Protein AF-A0A5R8Q8Z0-F1 (afdb_monomer_lite)

pLDDT: mean 76.53, std 7.96, range [52.47, 88.69]

Organism: NCBI:txid2579976

Secondary structure (DSSP, 8-state):
--HHHHHHHHHHHHHHHHHHHHHHHHHHHHHHHH--HHHHHHHHHHHHHHHHHHHHHHHHHHHHHHHTT-TTHHHHHHHHHHHHHHHHH-SSHHHHHHHHHHHHHHHHHHHHHHHHHHHHHTT-

Foldseek 3Di:
DDLVVLLVLLLVLLVVLLVLLVVLVVVLVCCVVPNDPVVNVVSLVVQLVVLVVSLVVLVVSLVVCVVVVQPLSVLSNVLSVLSNVCSVPHDDSSVVSNVSSVVSVVSRVVSVVVVVVVVVVVVD

Structure (mmCIF, N/CA/C/O backbone):
data_AF-A0A5R8Q8Z0-F1
#
_entry.id   AF-A0A5R8Q8Z0-F1
#
loop_
_atom_site.group_PDB
_atom_site.id
_atom_site.type_symbol
_atom_site.label_atom_id
_atom_site.label_alt_id
_atom_site.label_comp_id
_atom_site.label_asym_id
_atom_site.label_entity_id
_atom_site.label_seq_id
_atom_site.pdbx_PDB_ins_code
_atom_site.Cartn_x
_atom_site.Cartn_y
_atom_site.Cartn_z
_atom_site.occupancy
_atom_site.B_iso_or_equiv
_atom_site.auth_seq_id
_atom_site.auth_comp_id
_atom_site.auth_asym_id
_atom_site.auth_atom_id
_atom_site.pdbx_PDB_model_num
ATOM 1 N N . MET A 1 1 ? -24.057 1.905 9.735 1.00 55.31 1 MET A N 1
ATOM 2 C CA . MET A 1 1 ? -23.059 1.229 8.877 1.00 55.31 1 MET A CA 1
ATOM 3 C C . MET A 1 1 ? -22.318 0.251 9.761 1.00 55.31 1 MET A C 1
ATOM 5 O O . MET A 1 1 ? -21.922 0.646 10.847 1.00 55.31 1 MET A O 1
ATOM 9 N N . ASP A 1 2 ? -22.226 -1.008 9.354 1.00 70.25 2 ASP A N 1
ATOM 10 C CA . ASP A 1 2 ? -21.763 -2.087 10.227 1.00 70.25 2 ASP A CA 1
ATOM 11 C C . ASP A 1 2 ? -20.267 -1.948 10.559 1.00 70.25 2 ASP A C 1
ATOM 13 O O . ASP A 1 2 ? -19.441 -1.897 9.640 1.00 70.25 2 ASP A O 1
ATOM 17 N N . ARG A 1 3 ? -19.897 -1.868 11.846 1.00 67.25 3 ARG A N 1
ATOM 18 C CA . ARG A 1 3 ? -18.495 -1.646 12.268 1.00 67.25 3 ARG A CA 1
ATOM 19 C C . ARG A 1 3 ? -17.576 -2.771 11.779 1.00 67.25 3 ARG A C 1
ATOM 21 O O . ARG A 1 3 ? -16.468 -2.500 11.314 1.00 67.25 3 ARG A O 1
ATOM 28 N N . ALA A 1 4 ? -18.080 -4.007 11.766 1.00 70.62 4 ALA A N 1
ATOM 29 C CA . ALA A 1 4 ? -17.384 -5.175 11.226 1.00 70.62 4 ALA A CA 1
ATOM 30 C C . ALA A 1 4 ? -17.069 -5.037 9.724 1.00 70.62 4 ALA A C 1
ATOM 32 O O . ALA A 1 4 ? -15.986 -5.406 9.265 1.00 70.62 4 ALA A O 1
ATOM 33 N N . LYS A 1 5 ? -17.979 -4.435 8.947 1.00 75.00 5 LYS A N 1
ATOM 34 C CA . LYS A 1 5 ? -17.779 -4.189 7.511 1.00 75.00 5 LYS A CA 1
ATOM 35 C C . LYS A 1 5 ? -16.701 -3.130 7.262 1.00 75.00 5 LYS A C 1
ATOM 37 O O . LYS A 1 5 ? -15.896 -3.284 6.347 1.00 75.00 5 LYS A O 1
ATOM 42 N N . VAL A 1 6 ? -16.646 -2.090 8.097 1.00 73.75 6 VAL A N 1
ATOM 43 C CA . VAL A 1 6 ? -15.619 -1.032 8.025 1.00 73.75 6 VAL A CA 1
ATOM 44 C C . VAL A 1 6 ? -14.230 -1.589 8.338 1.00 73.75 6 VAL A C 1
ATOM 46 O O . VAL A 1 6 ? -13.286 -1.336 7.590 1.00 73.75 6 VAL A O 1
ATOM 49 N N . ALA A 1 7 ? -14.111 -2.400 9.393 1.00 72.25 7 ALA A N 1
ATOM 50 C CA . ALA A 1 7 ? -12.857 -3.067 9.739 1.00 72.25 7 ALA A CA 1
ATOM 51 C C . ALA A 1 7 ? -12.388 -4.018 8.622 1.00 72.25 7 ALA A C 1
ATOM 53 O O . ALA A 1 7 ? -11.223 -3.975 8.220 1.00 72.25 7 ALA A O 1
ATOM 54 N N . LYS A 1 8 ? -13.306 -4.809 8.046 1.00 78.75 8 LYS A N 1
ATOM 55 C CA . LYS A 1 8 ? -13.010 -5.720 6.928 1.00 78.75 8 LYS A CA 1
ATOM 56 C C . LYS A 1 8 ? -12.497 -4.976 5.692 1.00 78.75 8 LYS A C 1
ATOM 58 O O . LYS A 1 8 ? -11.535 -5.428 5.074 1.00 78.75 8 LYS A O 1
ATOM 63 N N . ASN A 1 9 ? -13.081 -3.822 5.367 1.00 75.88 9 ASN A N 1
ATOM 64 C CA . ASN A 1 9 ? -12.607 -2.976 4.269 1.00 75.88 9 ASN A CA 1
ATOM 65 C C . ASN A 1 9 ? -11.193 -2.427 4.528 1.00 75.88 9 ASN A C 1
ATOM 67 O O . ASN A 1 9 ? -10.374 -2.416 3.612 1.00 75.88 9 ASN A O 1
ATOM 71 N N . GLY A 1 10 ? -10.880 -2.030 5.767 1.00 75.50 10 GLY A N 1
ATOM 72 C CA . GLY A 1 10 ? -9.530 -1.596 6.150 1.00 75.50 10 GLY A CA 1
ATOM 73 C C . GLY A 1 10 ? -8.483 -2.707 6.022 1.00 75.50 10 GLY A C 1
ATOM 74 O O . GLY A 1 10 ? -7.400 -2.480 5.483 1.00 75.50 10 GLY A O 1
ATOM 75 N N . VAL A 1 11 ? -8.814 -3.929 6.452 1.00 78.38 11 VAL A N 1
ATOM 76 C CA . VAL A 1 11 ? -7.934 -5.100 6.280 1.00 78.38 11 VAL A CA 1
ATOM 77 C C . VAL A 1 11 ? -7.728 -5.417 4.800 1.00 78.38 11 VAL A C 1
ATOM 79 O O . VAL A 1 11 ? -6.590 -5.605 4.377 1.00 78.38 11 VAL A O 1
ATOM 82 N N . LEU A 1 12 ? -8.800 -5.413 4.004 1.00 81.44 12 LEU A N 1
ATOM 83 C CA . LEU A 1 12 ? -8.733 -5.684 2.569 1.00 81.44 12 LEU A CA 1
ATOM 84 C C . LEU A 1 12 ? -7.833 -4.676 1.844 1.00 81.44 12 LEU A C 1
ATOM 86 O O . LEU A 1 12 ? -6.994 -5.076 1.040 1.00 81.44 12 LEU A O 1
ATOM 90 N N . LEU A 1 13 ? -7.946 -3.388 2.171 1.00 83.75 13 LEU A N 1
ATOM 91 C CA . LEU A 1 13 ? -7.101 -2.354 1.576 1.00 83.75 13 LEU A CA 1
ATOM 92 C C . LEU A 1 13 ? -5.619 -2.525 1.959 1.00 83.75 13 LEU A C 1
ATOM 94 O O . LEU A 1 13 ? -4.749 -2.381 1.103 1.00 83.75 13 LEU A O 1
ATOM 98 N N . ASN A 1 14 ? -5.322 -2.912 3.206 1.00 78.00 14 ASN A N 1
ATOM 99 C CA . ASN A 1 14 ? -3.959 -3.265 3.629 1.00 78.00 14 ASN A CA 1
ATOM 100 C C . ASN A 1 14 ? -3.405 -4.469 2.847 1.00 78.00 14 ASN A C 1
ATOM 102 O O . ASN A 1 14 ? -2.247 -4.453 2.430 1.00 78.00 14 ASN A O 1
ATOM 106 N N . THR A 1 15 ? -4.217 -5.504 2.616 1.00 81.50 15 THR A N 1
ATOM 107 C CA . THR A 1 15 ? -3.811 -6.660 1.801 1.00 81.50 15 THR A CA 1
ATOM 108 C C . THR A 1 15 ? -3.521 -6.251 0.357 1.00 81.50 15 THR A C 1
ATOM 110 O O . THR A 1 15 ? -2.510 -6.676 -0.202 1.00 81.50 15 THR A O 1
ATOM 113 N N . VAL A 1 16 ? -4.357 -5.389 -0.230 1.00 84.56 16 VAL A N 1
ATOM 114 C CA . VAL A 1 16 ? -4.144 -4.855 -1.584 1.00 84.56 16 VAL A CA 1
ATOM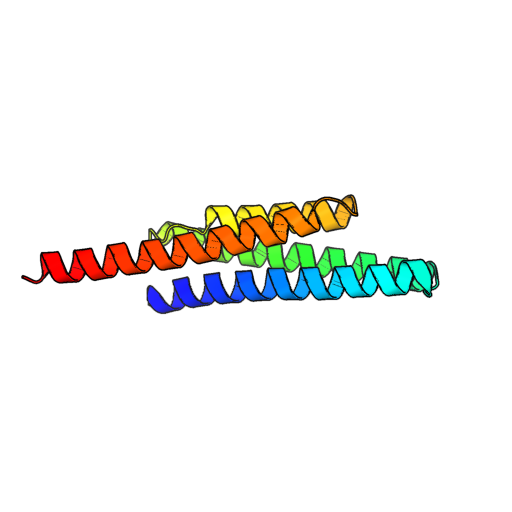 115 C C . VAL A 1 16 ? -2.853 -4.039 -1.655 1.00 84.56 16 VAL A C 1
ATOM 117 O O . VAL A 1 16 ? -2.068 -4.253 -2.574 1.00 84.56 16 VAL A O 1
ATOM 120 N N . LEU A 1 17 ? -2.581 -3.166 -0.679 1.00 82.31 17 LEU A N 1
ATOM 121 C CA . LEU A 1 17 ? -1.334 -2.390 -0.617 1.00 82.31 17 LEU A CA 1
ATOM 122 C C . LEU A 1 17 ? -0.094 -3.297 -0.603 1.00 82.31 17 LEU A C 1
ATOM 124 O O . LEU A 1 17 ? 0.854 -3.052 -1.347 1.00 82.31 17 LEU A O 1
ATOM 128 N N . ILE A 1 18 ? -0.114 -4.376 0.187 1.00 80.50 18 ILE A N 1
ATOM 129 C CA . ILE A 1 18 ? 0.989 -5.350 0.237 1.00 80.50 18 ILE A CA 1
ATOM 130 C C . ILE A 1 18 ? 1.139 -6.081 -1.101 1.00 80.50 18 ILE A C 1
ATOM 132 O O . ILE A 1 18 ? 2.251 -6.192 -1.615 1.00 80.50 18 ILE A O 1
ATOM 136 N N . ALA A 1 19 ? 0.036 -6.565 -1.678 1.00 85.44 19 ALA A N 1
ATOM 137 C CA . ALA A 1 19 ? 0.066 -7.280 -2.951 1.00 85.44 19 ALA A CA 1
ATOM 138 C C . ALA A 1 19 ? 0.617 -6.395 -4.079 1.00 85.44 19 ALA A C 1
ATOM 140 O O . ALA A 1 19 ? 1.497 -6.820 -4.825 1.00 85.44 19 ALA A O 1
ATOM 141 N N . VAL A 1 20 ? 0.156 -5.144 -4.161 1.00 85.25 20 VAL A N 1
ATOM 142 C CA . VAL A 1 20 ? 0.630 -4.168 -5.149 1.00 85.25 20 VAL A CA 1
ATOM 143 C C . VAL A 1 20 ? 2.113 -3.866 -4.945 1.00 85.25 20 VAL A C 1
ATOM 145 O O . VAL A 1 20 ? 2.867 -3.880 -5.915 1.00 85.25 20 VAL A O 1
ATOM 148 N N . ALA A 1 21 ? 2.566 -3.674 -3.703 1.00 81.38 21 ALA A N 1
ATOM 149 C CA . ALA A 1 21 ? 3.981 -3.452 -3.419 1.00 81.38 21 ALA A CA 1
ATOM 150 C C . ALA A 1 21 ? 4.866 -4.623 -3.890 1.00 81.38 21 ALA A C 1
ATOM 152 O O . ALA A 1 21 ? 5.909 -4.389 -4.501 1.00 81.38 21 ALA A O 1
ATOM 153 N N . LEU A 1 22 ? 4.442 -5.874 -3.667 1.00 82.62 22 LEU A N 1
ATOM 154 C CA . LEU A 1 22 ? 5.177 -7.068 -4.107 1.00 82.62 22 LEU A CA 1
ATOM 155 C C . LEU A 1 22 ? 5.197 -7.224 -5.630 1.00 82.62 22 LEU A C 1
ATOM 157 O O . LEU A 1 22 ? 6.257 -7.488 -6.199 1.00 82.62 22 LEU A O 1
ATOM 161 N N . ILE A 1 23 ? 4.049 -7.036 -6.290 1.00 86.50 23 ILE A N 1
ATOM 162 C CA . ILE A 1 23 ? 3.944 -7.108 -7.756 1.00 86.50 23 ILE A CA 1
ATOM 163 C C . ILE A 1 23 ? 4.885 -6.090 -8.394 1.00 86.50 23 ILE A C 1
ATOM 165 O O . ILE A 1 23 ? 5.595 -6.404 -9.345 1.00 86.50 23 ILE A O 1
ATOM 169 N N . ILE A 1 24 ? 4.919 -4.876 -7.852 1.00 82.12 24 ILE A N 1
ATOM 170 C CA . ILE A 1 24 ? 5.691 -3.777 -8.424 1.00 82.12 24 ILE A CA 1
ATOM 171 C C . ILE A 1 24 ? 7.172 -3.942 -8.137 1.00 82.12 24 ILE A C 1
ATOM 173 O O . ILE A 1 24 ? 7.985 -3.717 -9.029 1.00 82.12 24 ILE A O 1
ATOM 177 N N . TRP A 1 25 ? 7.532 -4.426 -6.952 1.00 81.38 25 TRP A N 1
ATOM 178 C CA . TRP A 1 25 ? 8.906 -4.820 -6.674 1.00 81.38 25 TRP A CA 1
ATOM 179 C C . TRP A 1 25 ? 9.397 -5.904 -7.648 1.00 81.38 25 TRP A C 1
ATOM 181 O O . TRP A 1 25 ? 10.457 -5.742 -8.252 1.00 81.38 25 TRP A O 1
ATOM 191 N N . GLY A 1 26 ? 8.598 -6.952 -7.884 1.00 82.31 26 GLY A N 1
ATOM 192 C CA . GLY A 1 26 ? 8.913 -7.995 -8.865 1.00 82.31 26 GLY A CA 1
ATOM 193 C C . GLY A 1 26 ? 9.007 -7.462 -10.299 1.00 82.31 26 GLY A C 1
ATOM 194 O O . GLY A 1 26 ? 9.959 -7.777 -11.013 1.00 82.31 26 GLY A O 1
ATOM 195 N N . ALA A 1 27 ? 8.073 -6.600 -10.709 1.00 83.00 27 ALA A N 1
ATOM 196 C CA . ALA A 1 27 ? 8.081 -5.975 -12.029 1.00 83.00 27 ALA A CA 1
ATOM 197 C C . ALA A 1 27 ? 9.333 -5.111 -12.236 1.00 83.00 27 ALA A C 1
ATOM 199 O O . ALA A 1 27 ? 10.018 -5.274 -13.240 1.00 83.00 27 ALA A O 1
ATOM 200 N N . PHE A 1 28 ? 9.695 -4.253 -11.277 1.00 78.56 28 PHE A N 1
ATOM 201 C CA . PHE A 1 28 ? 10.919 -3.451 -11.357 1.00 78.56 28 PHE A CA 1
ATOM 202 C C . PHE A 1 28 ? 12.189 -4.299 -11.309 1.00 78.56 28 PHE A C 1
ATOM 204 O O . PHE A 1 28 ? 13.165 -3.944 -11.965 1.00 78.56 28 PHE A O 1
ATOM 211 N N . PHE A 1 29 ? 12.199 -5.411 -10.572 1.00 80.12 29 PHE A N 1
ATOM 212 C CA . PHE A 1 29 ? 13.327 -6.339 -10.582 1.00 80.12 29 PHE A CA 1
ATOM 213 C C . PHE A 1 29 ? 13.537 -6.934 -11.980 1.00 80.12 29 PHE A C 1
ATOM 215 O O . PHE A 1 29 ? 14.642 -6.869 -12.516 1.00 80.12 29 PHE A O 1
ATOM 222 N N . VAL A 1 30 ? 12.478 -7.449 -12.610 1.00 81.44 30 VAL A N 1
ATOM 223 C CA . VAL A 1 30 ? 12.563 -8.005 -13.969 1.00 81.44 30 VAL A CA 1
ATOM 224 C C . VAL A 1 30 ? 12.911 -6.916 -14.986 1.00 81.44 30 VAL A C 1
ATOM 226 O O . VAL A 1 30 ? 13.796 -7.112 -15.812 1.00 81.44 30 VAL A O 1
ATOM 229 N N . LEU A 1 31 ? 12.271 -5.750 -14.908 1.00 81.31 31 LEU A N 1
ATOM 230 C CA . LEU A 1 31 ? 12.445 -4.669 -15.880 1.00 81.31 31 LEU A CA 1
ATOM 231 C C . LEU A 1 31 ? 13.815 -3.992 -15.803 1.00 81.31 31 LEU A C 1
ATOM 233 O O . LEU A 1 31 ? 14.350 -3.620 -16.840 1.00 81.31 31 LEU A O 1
ATOM 237 N N . ASN A 1 32 ? 14.413 -3.867 -14.617 1.00 74.56 32 ASN A N 1
ATOM 238 C CA . ASN A 1 32 ? 15.773 -3.332 -14.499 1.00 74.56 32 ASN A CA 1
ATOM 239 C C . ASN A 1 32 ? 16.844 -4.310 -15.003 1.00 74.56 32 ASN A C 1
ATOM 241 O O . ASN A 1 32 ? 17.898 -3.863 -15.441 1.00 74.56 32 ASN A O 1
ATOM 245 N N . ASN A 1 33 ? 16.596 -5.623 -14.943 1.00 75.88 33 ASN A N 1
ATOM 246 C CA . ASN A 1 33 ? 17.570 -6.631 -15.375 1.00 75.88 33 ASN A CA 1
ATOM 247 C C . ASN A 1 33 ? 17.383 -7.067 -16.839 1.00 75.88 33 ASN A C 1
ATOM 249 O O . ASN A 1 33 ? 18.351 -7.440 -17.494 1.00 75.88 33 ASN A O 1
ATOM 253 N N . PHE A 1 34 ? 16.150 -7.034 -17.352 1.00 77.88 34 PHE A N 1
ATOM 254 C CA . PHE A 1 34 ? 15.789 -7.621 -18.649 1.00 77.88 34 PHE A CA 1
ATOM 255 C C . PHE A 1 34 ? 14.880 -6.726 -19.507 1.00 77.88 34 PHE A C 1
ATOM 257 O O . PHE A 1 34 ? 14.566 -7.083 -20.642 1.00 77.88 34 PHE A O 1
ATOM 264 N N . GLY A 1 35 ? 14.408 -5.594 -18.978 1.00 70.56 35 GLY A N 1
ATOM 265 C CA . GLY A 1 35 ? 13.444 -4.717 -19.641 1.00 70.56 35 GLY A CA 1
ATOM 266 C C . GLY A 1 35 ? 14.089 -3.574 -20.420 1.00 70.56 35 GLY A C 1
ATOM 267 O O . GLY A 1 35 ? 15.199 -3.131 -20.132 1.00 70.56 35 GLY A O 1
ATOM 268 N N . SER A 1 36 ? 13.364 -3.055 -21.413 1.00 78.19 36 SER A N 1
ATOM 269 C CA . SER A 1 36 ? 13.751 -1.821 -22.098 1.00 78.19 36 SER A CA 1
ATOM 270 C C . SER A 1 36 ? 13.337 -0.594 -21.282 1.00 78.19 36 SER A C 1
ATOM 272 O O . SER A 1 36 ? 12.302 -0.595 -20.611 1.00 78.19 36 SER A O 1
ATOM 274 N N . ALA A 1 37 ? 14.103 0.495 -21.396 1.00 75.62 37 ALA A N 1
ATOM 275 C CA . ALA A 1 37 ? 13.833 1.743 -20.676 1.00 75.62 37 ALA A CA 1
ATOM 276 C C . ALA A 1 37 ? 12.408 2.287 -20.910 1.00 75.62 37 ALA A C 1
ATOM 278 O O . ALA A 1 37 ? 11.798 2.836 -19.996 1.00 75.62 37 ALA A O 1
ATOM 279 N N . GLN A 1 38 ? 11.850 2.089 -22.111 1.00 79.50 38 GLN A N 1
ATOM 280 C CA . GLN A 1 38 ? 10.485 2.504 -22.453 1.00 79.50 38 GLN A CA 1
ATOM 281 C C . GLN A 1 38 ? 9.421 1.722 -21.669 1.00 79.50 38 GLN A C 1
ATOM 283 O O . GLN A 1 38 ? 8.472 2.320 -21.163 1.00 79.50 38 GLN A O 1
ATOM 288 N N . ILE A 1 39 ? 9.586 0.402 -21.523 1.00 81.12 39 ILE A N 1
ATOM 289 C CA . ILE A 1 39 ? 8.648 -0.437 -20.762 1.00 81.12 39 ILE A CA 1
ATOM 290 C C . ILE A 1 39 ? 8.769 -0.124 -19.266 1.00 81.12 39 ILE A C 1
ATOM 292 O O . ILE A 1 39 ? 7.753 0.028 -18.590 1.00 81.12 39 ILE A O 1
ATOM 296 N N . THR A 1 40 ? 9.993 0.054 -18.760 1.00 79.81 40 THR A N 1
ATOM 297 C CA . THR A 1 40 ? 10.242 0.458 -17.367 1.00 79.81 40 THR A CA 1
ATOM 298 C C . THR A 1 40 ? 9.576 1.796 -17.039 1.00 79.81 40 THR A C 1
ATOM 300 O O . THR A 1 40 ? 8.923 1.923 -16.004 1.00 79.81 40 THR A O 1
ATOM 303 N N . PHE A 1 41 ? 9.669 2.775 -17.943 1.00 79.62 41 PHE A N 1
ATOM 304 C CA . PHE A 1 41 ? 9.023 4.078 -17.784 1.00 79.62 41 PHE A CA 1
ATOM 305 C C . PHE A 1 41 ? 7.491 3.983 -17.803 1.00 79.62 41 PHE A C 1
ATOM 307 O O . PHE A 1 41 ? 6.821 4.588 -16.966 1.00 79.62 41 PHE A O 1
ATOM 314 N N . PHE A 1 42 ? 6.920 3.180 -18.706 1.00 82.25 42 PHE A N 1
ATOM 315 C CA . PHE A 1 42 ? 5.472 2.969 -18.753 1.00 82.25 42 PHE A CA 1
ATOM 316 C C . PHE A 1 42 ? 4.945 2.317 -17.466 1.00 82.25 42 PHE A C 1
ATOM 318 O O . PHE A 1 42 ? 3.961 2.778 -16.886 1.00 82.25 42 PHE A O 1
ATOM 325 N N . VAL A 1 43 ? 5.631 1.284 -16.971 1.00 82.94 43 VAL A N 1
ATOM 326 C CA . VAL A 1 43 ? 5.272 0.592 -15.722 1.00 82.94 43 VAL A CA 1
ATOM 327 C C . VAL A 1 43 ? 5.389 1.523 -14.513 1.00 82.94 43 VAL A C 1
ATOM 329 O O . VAL A 1 43 ? 4.545 1.473 -13.617 1.00 82.94 43 VAL A O 1
ATOM 332 N N . TRP A 1 44 ? 6.370 2.426 -14.512 1.00 82.75 44 TRP A N 1
ATOM 333 C CA . TRP A 1 44 ? 6.502 3.461 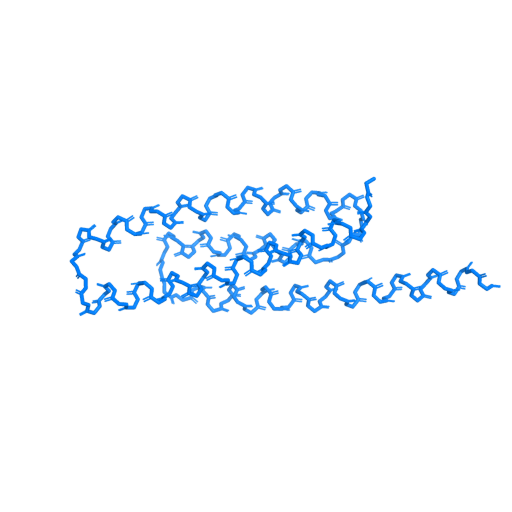-13.489 1.00 82.75 44 TRP A CA 1
ATOM 334 C C . TRP A 1 44 ? 5.319 4.444 -13.476 1.00 82.75 44 TRP A C 1
ATOM 336 O O . TRP A 1 44 ? 4.771 4.719 -12.408 1.00 82.75 44 TRP A O 1
ATOM 346 N N . ILE A 1 45 ? 4.856 4.905 -14.645 1.00 83.69 45 ILE A N 1
ATOM 347 C CA . ILE A 1 45 ? 3.666 5.772 -14.748 1.00 83.69 45 ILE A CA 1
ATOM 348 C C . ILE A 1 45 ? 2.418 5.049 -14.235 1.00 83.69 45 ILE A C 1
ATOM 350 O O . ILE A 1 45 ? 1.667 5.603 -13.430 1.00 83.69 45 ILE A O 1
ATOM 354 N N . VAL A 1 46 ? 2.197 3.804 -14.669 1.00 85.94 46 VAL A N 1
ATOM 355 C CA . VAL A 1 46 ? 1.055 3.001 -14.205 1.00 85.94 46 VAL A CA 1
ATOM 356 C C . VAL A 1 46 ? 1.102 2.837 -12.687 1.00 85.94 46 VAL A C 1
ATOM 358 O O . VAL A 1 46 ? 0.075 2.982 -12.022 1.00 85.94 46 VAL A O 1
ATOM 361 N N . TYR A 1 47 ? 2.290 2.614 -12.117 1.00 84.25 47 TYR A N 1
ATOM 362 C CA . TYR A 1 47 ? 2.450 2.545 -10.670 1.00 84.25 47 TYR A CA 1
ATOM 363 C C . TYR A 1 47 ? 2.058 3.850 -9.971 1.00 84.25 47 TYR A C 1
ATOM 365 O O . TYR A 1 47 ? 1.303 3.799 -9.000 1.00 84.25 47 TYR A O 1
ATOM 373 N N . MET A 1 48 ? 2.509 5.010 -10.459 1.00 83.44 48 MET A N 1
ATOM 374 C CA . MET A 1 48 ? 2.127 6.302 -9.874 1.00 83.44 48 MET A CA 1
ATOM 375 C C . MET A 1 48 ? 0.610 6.494 -9.839 1.00 83.44 48 MET A C 1
ATOM 377 O O . MET A 1 48 ? 0.062 6.912 -8.816 1.00 83.44 48 MET A O 1
ATOM 381 N N . VAL A 1 49 ? -0.079 6.146 -10.928 1.00 88.06 49 VAL A N 1
ATOM 382 C CA . VAL A 1 49 ? -1.544 6.242 -11.006 1.00 88.06 49 VAL A CA 1
ATOM 383 C C . VAL A 1 49 ? -2.202 5.317 -9.981 1.00 88.06 49 VAL A C 1
ATOM 385 O O . VAL A 1 49 ? -3.071 5.751 -9.223 1.00 88.06 49 VAL A O 1
ATOM 388 N N . VAL A 1 50 ? -1.762 4.059 -9.897 1.00 87.50 50 VAL A N 1
ATOM 389 C CA . VAL A 1 50 ? -2.290 3.084 -8.928 1.00 87.50 50 VAL A CA 1
ATOM 390 C C . VAL A 1 50 ? -2.034 3.534 -7.485 1.00 87.50 50 VAL A C 1
ATOM 392 O O . VAL A 1 50 ? -2.935 3.450 -6.648 1.00 87.50 50 VAL A O 1
ATOM 395 N N . ALA A 1 51 ? -0.843 4.055 -7.184 1.00 84.88 51 ALA A N 1
ATOM 396 C CA . ALA A 1 51 ? -0.496 4.563 -5.860 1.00 84.88 51 ALA A CA 1
ATOM 397 C C . ALA A 1 51 ? -1.368 5.765 -5.461 1.00 84.88 51 ALA A C 1
ATOM 399 O O . ALA A 1 51 ? -1.854 5.814 -4.330 1.00 84.88 51 ALA A O 1
ATOM 400 N N . ALA A 1 52 ? -1.637 6.689 -6.390 1.00 85.69 52 ALA A N 1
ATOM 401 C CA . ALA A 1 52 ? -2.523 7.826 -6.151 1.00 85.69 52 ALA A CA 1
ATOM 402 C C . ALA A 1 52 ? -3.966 7.381 -5.854 1.00 85.69 52 ALA A C 1
ATOM 404 O O . ALA A 1 52 ? -4.578 7.857 -4.895 1.00 85.69 52 ALA A O 1
ATOM 405 N N . VAL A 1 53 ? -4.500 6.423 -6.619 1.00 88.69 53 VAL A N 1
ATOM 406 C CA . VAL A 1 53 ? -5.844 5.864 -6.381 1.00 88.69 53 VAL A CA 1
ATOM 407 C C . VAL A 1 53 ? -5.924 5.192 -5.010 1.00 88.69 53 VAL A C 1
ATOM 409 O O . VAL A 1 53 ? -6.869 5.429 -4.254 1.00 88.69 53 VAL A O 1
ATOM 412 N N . LEU A 1 54 ? -4.919 4.389 -4.653 1.00 87.00 54 LEU A N 1
ATOM 413 C CA . LEU A 1 54 ? -4.869 3.717 -3.354 1.00 87.00 54 LEU A CA 1
ATOM 414 C C . LEU A 1 54 ? -4.741 4.706 -2.195 1.00 87.00 54 LEU A C 1
ATOM 416 O O . LEU A 1 54 ? -5.364 4.494 -1.158 1.00 87.00 54 LEU A O 1
ATOM 420 N N . LEU A 1 55 ? -4.019 5.814 -2.371 1.00 87.88 55 LEU A N 1
ATOM 421 C CA . LEU A 1 55 ? -3.956 6.881 -1.376 1.00 87.88 55 LEU A CA 1
ATOM 422 C C . LEU A 1 55 ? -5.334 7.517 -1.141 1.00 87.88 55 LEU A C 1
ATOM 424 O O . LEU A 1 55 ? -5.742 7.670 0.011 1.00 87.88 55 LEU A O 1
ATOM 428 N N . VAL A 1 56 ? -6.088 7.813 -2.202 1.00 88.50 56 VAL A N 1
ATOM 429 C CA . VAL A 1 56 ? -7.458 8.343 -2.079 1.00 88.50 56 VAL A CA 1
ATOM 430 C C . VAL A 1 56 ? -8.367 7.353 -1.341 1.00 88.50 56 VAL A C 1
ATOM 432 O O . VAL A 1 56 ? -9.070 7.738 -0.404 1.00 88.50 56 VAL A O 1
ATOM 435 N N . LEU A 1 57 ? -8.317 6.066 -1.696 1.00 85.94 57 LEU A N 1
ATOM 436 C CA . LEU A 1 57 ? -9.087 5.021 -1.012 1.00 85.94 57 LEU A CA 1
ATOM 437 C C . LEU A 1 57 ? -8.676 4.862 0.459 1.00 85.94 57 LEU A C 1
ATOM 439 O O . LEU A 1 57 ? -9.539 4.670 1.320 1.00 85.94 57 LEU A O 1
ATOM 443 N N . SER A 1 58 ? -7.387 4.995 0.769 1.00 84.50 58 SER A N 1
ATOM 444 C CA . SER A 1 58 ? -6.873 4.973 2.140 1.00 84.50 58 SER A CA 1
ATOM 445 C C . SER A 1 58 ? -7.352 6.166 2.956 1.00 84.50 58 SER A C 1
ATOM 447 O O . SER A 1 58 ? -7.730 5.983 4.111 1.00 84.50 58 SER A O 1
ATOM 449 N N . ILE A 1 59 ? -7.420 7.367 2.371 1.00 87.56 59 ILE A N 1
ATOM 450 C CA . ILE A 1 59 ? -7.982 8.559 3.027 1.00 87.56 59 ILE A CA 1
ATOM 451 C C . ILE A 1 59 ? -9.468 8.348 3.340 1.00 87.56 59 ILE A C 1
ATOM 453 O O . ILE A 1 59 ? -9.899 8.562 4.474 1.00 87.56 59 ILE A O 1
ATOM 457 N N . LEU A 1 60 ? -10.253 7.880 2.365 1.00 86.00 60 LEU A N 1
ATOM 458 C CA . LEU A 1 60 ? -11.683 7.614 2.562 1.00 86.00 60 LEU A CA 1
ATOM 459 C C . LEU A 1 60 ? -11.914 6.559 3.651 1.00 86.00 60 LEU A C 1
ATOM 461 O O . LEU A 1 60 ? -12.766 6.732 4.526 1.00 86.00 60 LEU A O 1
ATOM 465 N N . THR A 1 61 ? -11.115 5.492 3.633 1.00 83.12 61 THR A N 1
ATOM 466 C CA . THR A 1 61 ? -11.179 4.411 4.624 1.00 83.12 61 THR A CA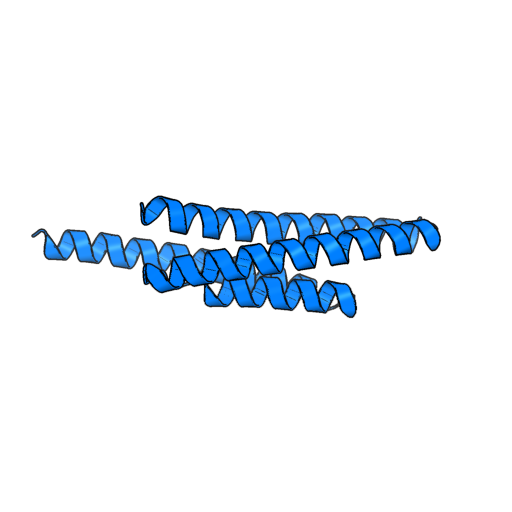 1
ATOM 467 C C . THR A 1 61 ? -10.727 4.891 6.005 1.00 83.12 61 THR A C 1
ATOM 469 O O . THR A 1 61 ? -11.351 4.549 7.008 1.00 83.12 61 THR A O 1
ATOM 472 N N . PHE A 1 62 ? -9.706 5.749 6.081 1.00 84.88 62 PHE A N 1
ATOM 473 C CA . PHE A 1 62 ? -9.247 6.373 7.323 1.00 84.88 62 PHE A CA 1
ATOM 474 C C . PHE A 1 62 ? -10.339 7.219 7.979 1.00 84.88 62 PHE A C 1
ATOM 476 O O . PHE A 1 62 ? -10.594 7.062 9.174 1.00 84.88 62 PHE A O 1
ATOM 483 N N . ILE A 1 63 ? -11.021 8.066 7.202 1.00 84.94 63 ILE A N 1
ATOM 484 C CA . ILE A 1 63 ? -12.132 8.891 7.699 1.00 84.94 63 ILE A CA 1
ATOM 485 C C . ILE A 1 63 ? -13.248 7.998 8.260 1.00 84.94 63 ILE A C 1
ATOM 487 O O . ILE A 1 63 ? -13.808 8.292 9.317 1.00 84.94 63 ILE A O 1
ATOM 491 N N . GLN A 1 64 ? -13.556 6.883 7.590 1.00 81.25 64 GLN A N 1
ATOM 492 C CA . GLN A 1 64 ? -14.555 5.923 8.069 1.00 81.25 64 GLN A CA 1
ATOM 493 C C . GLN A 1 64 ? -14.112 5.185 9.342 1.00 81.25 64 GLN A C 1
ATOM 495 O O . GLN A 1 64 ? -14.940 4.970 10.227 1.00 81.25 64 GLN A O 1
ATOM 500 N N . LEU A 1 65 ? -12.833 4.820 9.468 1.00 80.31 65 LEU A N 1
ATOM 501 C CA . LEU A 1 65 ? -12.287 4.172 10.667 1.00 80.31 65 LEU A CA 1
ATOM 502 C C . LEU A 1 65 ? -12.285 5.125 11.874 1.00 80.31 65 LEU A C 1
ATOM 504 O O . LEU A 1 65 ? -12.741 4.733 12.947 1.00 80.31 65 LEU A O 1
ATOM 508 N N . GLN A 1 66 ? -11.872 6.384 11.681 1.00 80.75 66 GLN A N 1
ATOM 509 C CA . GLN A 1 66 ? -11.931 7.448 12.697 1.00 80.75 66 GLN A CA 1
ATOM 510 C C . GLN A 1 66 ? -13.364 7.683 13.186 1.00 80.75 66 GLN A C 1
ATOM 512 O O . GLN A 1 66 ? -13.620 7.662 14.386 1.00 80.75 66 GLN A O 1
ATOM 517 N N . LYS A 1 67 ? -14.328 7.807 12.261 1.00 81.31 67 LYS A N 1
ATOM 518 C CA . LYS A 1 67 ? -15.752 7.973 12.606 1.00 81.31 67 LYS A CA 1
ATOM 519 C C . LYS A 1 67 ? -16.330 6.823 13.438 1.00 81.31 67 LYS A C 1
ATOM 521 O O . LYS A 1 67 ? -17.305 7.035 14.147 1.00 81.31 67 LYS A O 1
ATOM 526 N N . ASN A 1 68 ? -15.756 5.624 13.344 1.00 75.31 68 ASN A N 1
ATOM 527 C CA . ASN A 1 68 ? -16.197 4.444 14.089 1.00 75.31 68 ASN A CA 1
ATOM 528 C C . ASN A 1 68 ? -15.286 4.102 15.285 1.00 75.31 68 ASN A C 1
ATOM 530 O O . ASN A 1 68 ? -15.434 3.021 15.847 1.00 75.31 68 ASN A O 1
ATOM 534 N N . ASN A 1 69 ? -14.358 4.991 15.676 1.00 72.62 69 ASN A N 1
ATOM 535 C CA . ASN A 1 69 ? -13.374 4.776 16.751 1.00 72.62 69 ASN A CA 1
ATOM 536 C C . ASN A 1 69 ? -12.494 3.517 16.581 1.00 72.62 69 ASN A C 1
ATOM 538 O O . ASN A 1 69 ? -11.970 2.976 17.555 1.00 72.62 69 ASN A O 1
ATOM 542 N N . ILE A 1 70 ? -12.286 3.054 15.344 1.00 72.81 70 ILE A N 1
ATOM 543 C CA . ILE A 1 70 ? -11.464 1.872 15.058 1.00 72.81 70 ILE A CA 1
ATOM 544 C C . ILE A 1 70 ? -9.994 2.296 14.949 1.00 72.81 70 ILE A C 1
ATOM 546 O O . ILE A 1 70 ? -9.607 3.069 14.063 1.00 72.81 70 ILE A O 1
ATOM 550 N N . LYS A 1 71 ? -9.148 1.771 15.843 1.00 72.06 71 LYS A N 1
ATOM 551 C CA . LYS A 1 71 ? -7.700 2.029 15.847 1.00 72.06 71 LYS A CA 1
ATOM 552 C C . LYS A 1 71 ? -7.025 1.309 14.670 1.00 72.06 71 LYS A C 1
ATOM 554 O O . LYS A 1 71 ? -7.418 0.216 14.287 1.00 72.06 71 LYS A O 1
ATOM 559 N N . GLY A 1 72 ? -5.985 1.920 14.092 1.00 69.56 72 GLY A N 1
ATOM 560 C CA . GLY A 1 72 ? -5.193 1.340 12.989 1.00 69.56 72 GLY A CA 1
ATOM 561 C C . GLY A 1 72 ? -5.314 2.060 11.643 1.00 69.56 72 GLY A C 1
ATOM 562 O O . GLY A 1 72 ? -4.430 1.912 10.798 1.00 69.56 72 GLY A O 1
ATOM 563 N N . GLY A 1 73 ? -6.318 2.930 11.478 1.00 74.00 73 GLY A N 1
ATOM 564 C CA . GLY A 1 73 ? -6.466 3.748 10.270 1.00 74.00 73 GLY A CA 1
ATOM 565 C C . GLY A 1 73 ? -5.271 4.672 10.001 1.00 74.00 73 GLY A C 1
ATOM 566 O O . GLY A 1 73 ? -4.892 4.854 8.850 1.00 74.00 73 GLY A O 1
ATOM 567 N N . ALA A 1 74 ? -4.638 5.221 11.045 1.00 74.50 74 ALA A N 1
ATOM 568 C CA . ALA A 1 74 ? -3.468 6.091 10.887 1.00 74.50 74 ALA A CA 1
ATOM 569 C C . ALA A 1 74 ? -2.262 5.352 10.277 1.00 74.50 74 ALA A C 1
ATOM 571 O O . ALA A 1 74 ? -1.525 5.928 9.485 1.00 74.50 74 ALA A O 1
ATOM 572 N N . LEU A 1 75 ? -2.087 4.063 10.599 1.00 72.75 75 LEU A N 1
ATOM 573 C CA . LEU A 1 75 ? -1.025 3.227 10.028 1.00 72.75 75 LEU A CA 1
ATOM 574 C C . LEU A 1 75 ? -1.304 2.861 8.564 1.00 72.75 75 LEU A C 1
ATOM 576 O O . LEU A 1 75 ? -0.367 2.801 7.779 1.00 72.75 75 LEU A O 1
ATOM 580 N N . LEU A 1 76 ? -2.574 2.659 8.200 1.00 81.38 76 LEU A N 1
ATOM 581 C CA . LEU A 1 76 ? -3.008 2.417 6.819 1.00 81.38 76 LEU A CA 1
ATOM 582 C C . LEU A 1 76 ? -2.849 3.672 5.944 1.00 81.38 76 LEU A C 1
ATOM 584 O O . LEU A 1 76 ? -2.434 3.597 4.790 1.00 81.38 76 LEU A O 1
ATOM 588 N N . LEU A 1 77 ? -3.126 4.850 6.508 1.00 80.88 77 LEU A N 1
ATOM 589 C CA . LEU A 1 77 ? -2.845 6.119 5.843 1.00 80.88 77 LEU A CA 1
ATOM 590 C C . LEU A 1 77 ? -1.332 6.316 5.667 1.00 80.88 77 LEU A C 1
ATOM 592 O O . LEU A 1 77 ? -0.875 6.648 4.576 1.00 80.88 77 LEU A O 1
ATOM 596 N N . ALA A 1 78 ? -0.553 6.060 6.723 1.00 78.69 78 ALA A N 1
ATOM 597 C CA . ALA A 1 78 ? 0.900 6.156 6.675 1.00 78.69 78 ALA A CA 1
ATOM 598 C C . ALA A 1 78 ? 1.500 5.197 5.637 1.00 78.69 78 ALA A C 1
ATOM 600 O O . ALA A 1 78 ? 2.332 5.628 4.847 1.00 78.69 78 ALA A O 1
ATOM 601 N N . SER A 1 79 ? 1.059 3.936 5.571 1.00 79.06 79 SER A N 1
ATOM 602 C CA . SER A 1 79 ? 1.559 2.976 4.578 1.00 79.06 79 SER A CA 1
ATOM 603 C C . SER A 1 79 ? 1.239 3.403 3.142 1.00 79.06 79 SER A C 1
ATOM 605 O O . SER A 1 79 ? 2.105 3.294 2.273 1.00 79.06 79 SER A O 1
ATOM 607 N N . ALA A 1 80 ? 0.057 3.967 2.888 1.00 80.81 80 ALA A N 1
ATOM 608 C CA . ALA A 1 80 ? -0.299 4.497 1.573 1.00 80.81 80 ALA A CA 1
ATOM 609 C C . ALA A 1 80 ? 0.520 5.742 1.186 1.00 80.81 80 ALA A C 1
ATOM 611 O O . ALA A 1 80 ? 0.982 5.835 0.049 1.00 80.81 80 ALA A O 1
ATOM 612 N N . ILE A 1 81 ? 0.765 6.667 2.124 1.00 83.44 81 ILE A N 1
ATOM 613 C CA . ILE A 1 81 ? 1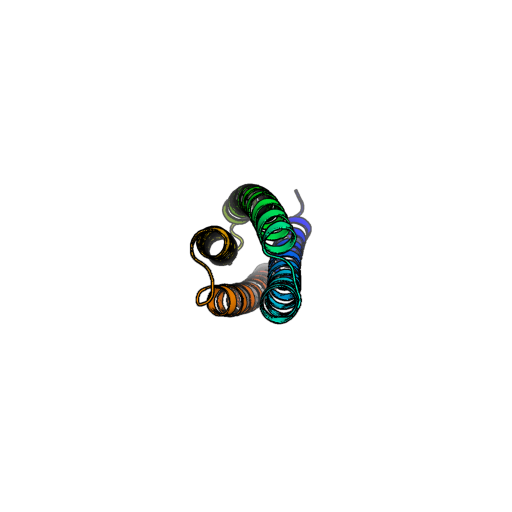.642 7.832 1.899 1.00 83.44 81 ILE A CA 1
ATOM 614 C C . ILE A 1 81 ? 3.059 7.365 1.567 1.00 83.44 81 ILE A C 1
ATOM 616 O O . ILE A 1 81 ? 3.645 7.791 0.577 1.00 83.44 81 ILE A O 1
ATOM 620 N N . VAL A 1 82 ? 3.589 6.445 2.367 1.00 80.50 82 VAL A N 1
ATOM 621 C CA . VAL A 1 82 ? 4.914 5.842 2.195 1.00 80.50 82 VAL A CA 1
ATOM 622 C C . VAL A 1 82 ? 5.016 5.139 0.830 1.00 80.50 82 VAL A C 1
ATOM 624 O O . VAL A 1 82 ? 6.013 5.303 0.130 1.00 80.50 82 VAL A O 1
ATOM 627 N N . MET A 1 83 ? 3.961 4.447 0.385 1.00 78.88 83 MET A N 1
ATOM 628 C CA . MET A 1 83 ? 3.891 3.846 -0.953 1.00 78.88 83 MET A CA 1
ATOM 629 C C . MET A 1 83 ? 3.878 4.893 -2.079 1.00 78.88 83 MET A C 1
ATOM 631 O O . MET A 1 83 ? 4.567 4.722 -3.086 1.00 78.88 83 MET A O 1
ATOM 635 N N . MET A 1 84 ? 3.154 6.000 -1.906 1.00 78.19 84 MET A N 1
ATOM 636 C CA . MET A 1 84 ? 3.153 7.097 -2.874 1.00 78.19 84 MET A CA 1
ATOM 637 C C . MET A 1 84 ? 4.529 7.770 -2.964 1.00 78.19 84 MET A C 1
ATOM 639 O O . MET A 1 84 ? 5.037 7.968 -4.065 1.00 78.19 84 MET A O 1
ATOM 643 N N . VAL A 1 85 ? 5.196 8.024 -1.836 1.00 77.81 85 VAL A N 1
ATOM 644 C CA . VAL A 1 85 ? 6.581 8.531 -1.824 1.00 77.81 85 VAL A CA 1
ATOM 645 C C . VAL A 1 85 ? 7.530 7.535 -2.500 1.00 77.81 85 VAL A C 1
ATOM 647 O O . VAL A 1 85 ? 8.394 7.939 -3.279 1.00 77.81 85 VAL A O 1
ATOM 650 N N . PHE A 1 86 ? 7.338 6.230 -2.287 1.00 73.00 86 PHE A N 1
ATOM 651 C CA . PHE A 1 86 ? 8.121 5.197 -2.970 1.00 73.00 86 PHE A CA 1
ATOM 652 C C . PHE A 1 86 ? 7.938 5.226 -4.489 1.00 73.00 86 PHE A C 1
ATOM 654 O O . PHE A 1 86 ? 8.915 5.042 -5.213 1.00 73.00 86 PHE A O 1
ATOM 661 N N . SER A 1 87 ? 6.720 5.500 -4.971 1.00 67.81 87 SER A N 1
ATOM 662 C CA . SER A 1 87 ? 6.463 5.666 -6.408 1.00 67.81 87 SER A CA 1
ATOM 663 C C . SER A 1 87 ? 7.225 6.839 -7.026 1.00 67.81 87 SER A C 1
ATOM 665 O O . SER A 1 87 ? 7.541 6.788 -8.208 1.00 67.81 87 SER A O 1
ATOM 667 N N . VAL A 1 88 ? 7.598 7.846 -6.229 1.00 67.81 88 VAL A N 1
ATOM 668 C CA . VAL A 1 88 ? 8.332 9.031 -6.692 1.00 67.81 88 VAL A CA 1
ATOM 669 C C . VAL A 1 88 ? 9.855 8.858 -6.591 1.00 67.81 88 VAL A C 1
ATOM 671 O O . VAL A 1 88 ? 10.558 9.294 -7.496 1.00 67.81 88 VAL A O 1
ATOM 674 N N . PHE A 1 89 ? 10.375 8.224 -5.528 1.00 64.19 89 PHE A N 1
ATOM 675 C CA . PHE A 1 89 ? 11.815 8.268 -5.196 1.00 64.19 89 PHE A CA 1
ATOM 676 C C . PHE A 1 89 ? 12.603 6.954 -5.350 1.00 64.19 89 PHE A C 1
ATOM 678 O O . PHE A 1 89 ? 13.826 7.002 -5.375 1.00 64.19 89 PHE A O 1
ATOM 685 N N . ALA A 1 90 ? 11.930 5.809 -5.500 1.00 56.31 90 ALA A N 1
ATOM 686 C CA . ALA A 1 90 ? 12.505 4.473 -5.711 1.00 56.31 90 ALA A CA 1
ATOM 687 C C . ALA A 1 90 ? 13.469 3.893 -4.630 1.00 56.31 90 ALA A C 1
ATOM 689 O O . ALA A 1 90 ? 14.375 4.510 -4.084 1.00 56.31 90 ALA A O 1
ATOM 690 N N . PHE A 1 91 ? 13.263 2.594 -4.398 1.00 54.03 91 PHE A N 1
ATOM 691 C CA . PHE A 1 91 ? 14.147 1.558 -3.835 1.00 54.03 91 PHE A CA 1
ATOM 692 C C . PHE A 1 91 ? 14.294 1.300 -2.315 1.00 54.03 91 PHE A C 1
ATOM 694 O O . PHE A 1 91 ? 14.376 0.130 -1.956 1.00 54.03 91 PHE A O 1
ATOM 701 N N . VAL A 1 92 ? 14.169 2.263 -1.390 1.00 55.41 92 VAL A N 1
ATOM 702 C CA . VAL A 1 92 ? 14.310 1.948 0.069 1.00 55.41 92 VAL A CA 1
ATOM 703 C C . VAL A 1 92 ? 12.978 1.843 0.841 1.00 55.41 92 VAL A C 1
ATOM 705 O O . VAL A 1 92 ? 12.889 1.194 1.880 1.00 55.41 92 VAL A O 1
ATOM 708 N N . ILE A 1 93 ? 11.895 2.422 0.321 1.00 58.09 93 ILE A N 1
ATOM 709 C CA . ILE A 1 93 ? 10.679 2.683 1.112 1.00 58.09 93 ILE A CA 1
ATOM 710 C C . ILE A 1 93 ? 9.661 1.513 1.096 1.00 58.09 93 ILE A C 1
ATOM 712 O O . ILE A 1 93 ? 8.865 1.377 2.023 1.00 58.09 93 ILE A O 1
ATOM 716 N N . GLY A 1 94 ? 9.723 0.595 0.124 1.00 56.69 94 GLY A N 1
ATOM 717 C CA . GLY A 1 94 ? 8.770 -0.524 0.005 1.00 56.69 94 GLY A CA 1
ATOM 718 C C . GLY A 1 94 ? 8.774 -1.506 1.188 1.00 56.69 94 GLY A C 1
ATOM 719 O O . GLY A 1 94 ? 7.715 -1.959 1.621 1.00 56.69 94 GLY A O 1
ATOM 720 N N . LEU A 1 95 ? 9.942 -1.784 1.781 1.00 61.00 95 LEU A N 1
ATOM 721 C CA . LEU A 1 95 ? 10.041 -2.622 2.987 1.00 61.00 95 LEU A CA 1
ATOM 722 C C . LEU A 1 95 ? 9.379 -1.955 4.200 1.00 61.00 95 LEU A C 1
ATOM 724 O O . LEU A 1 95 ? 8.706 -2.623 4.985 1.00 61.00 95 LEU A O 1
ATOM 728 N N . ILE A 1 96 ? 9.501 -0.631 4.316 1.00 68.69 96 ILE A N 1
ATOM 729 C CA . ILE A 1 96 ? 8.849 0.153 5.371 1.00 68.69 96 ILE A CA 1
ATOM 730 C C . ILE A 1 96 ? 7.325 0.087 5.204 1.00 68.69 96 ILE A C 1
ATOM 732 O O . ILE A 1 96 ? 6.616 -0.110 6.191 1.00 68.69 96 ILE A O 1
ATOM 736 N N . THR A 1 97 ? 6.808 0.152 3.971 1.00 65.69 97 THR A N 1
ATOM 737 C CA . THR A 1 97 ? 5.373 -0.032 3.686 1.00 65.69 97 THR A CA 1
ATOM 738 C C . THR A 1 97 ? 4.862 -1.390 4.160 1.00 65.69 97 THR A C 1
ATOM 740 O O . THR A 1 97 ? 3.800 -1.463 4.786 1.00 65.69 97 THR A O 1
ATOM 743 N N . ILE A 1 98 ? 5.613 -2.462 3.895 1.00 70.44 98 ILE A N 1
ATOM 744 C CA . ILE A 1 98 ? 5.243 -3.827 4.295 1.00 70.44 98 ILE A CA 1
ATOM 745 C C . ILE A 1 98 ? 5.225 -3.948 5.824 1.00 70.44 98 ILE A C 1
ATOM 747 O O . ILE A 1 98 ? 4.250 -4.448 6.390 1.00 70.44 98 ILE A O 1
ATOM 751 N N . ILE A 1 99 ? 6.249 -3.424 6.504 1.00 76.19 99 ILE A N 1
ATOM 752 C CA . ILE A 1 99 ? 6.348 -3.448 7.970 1.00 76.19 99 ILE A CA 1
ATOM 753 C C . ILE A 1 99 ? 5.206 -2.646 8.611 1.00 76.19 99 ILE A C 1
ATOM 755 O O . ILE A 1 99 ? 4.521 -3.150 9.504 1.00 76.19 99 ILE A O 1
ATOM 759 N N . LEU A 1 100 ? 4.941 -1.427 8.133 1.00 71.50 100 LEU A N 1
ATOM 760 C CA . LEU A 1 100 ? 3.860 -0.577 8.646 1.00 71.50 100 LEU A CA 1
ATOM 761 C C . LEU A 1 100 ? 2.476 -1.202 8.423 1.00 71.50 100 LEU A C 1
ATOM 763 O O . LEU A 1 100 ? 1.629 -1.157 9.318 1.00 71.50 100 LEU A O 1
ATOM 767 N N . SER A 1 101 ? 2.258 -1.835 7.268 1.00 73.88 101 SER A N 1
ATOM 768 C CA . SER A 1 101 ? 0.998 -2.526 6.956 1.00 73.88 101 SER A CA 1
ATOM 769 C C . SER A 1 101 ? 0.800 -3.767 7.836 1.00 73.88 101 SER A C 1
ATOM 771 O O . SER A 1 101 ? -0.302 -4.014 8.330 1.00 73.88 101 SER A O 1
ATOM 773 N N . GLY A 1 102 ? 1.874 -4.515 8.110 1.00 74.25 102 GLY A N 1
ATOM 774 C CA . GLY A 1 102 ? 1.868 -5.637 9.054 1.00 74.25 102 GLY A CA 1
ATOM 775 C C . GLY A 1 102 ? 1.512 -5.212 10.482 1.00 74.25 102 GLY A C 1
ATOM 776 O O . GLY A 1 102 ? 0.645 -5.814 11.121 1.00 74.25 102 GLY A O 1
ATOM 777 N N . LEU A 1 103 ? 2.125 -4.128 10.967 1.00 79.38 103 LEU A N 1
ATOM 778 C CA . LEU A 1 103 ? 1.833 -3.562 12.288 1.00 79.38 103 LEU A CA 1
ATOM 779 C C . LEU A 1 103 ? 0.406 -2.998 12.381 1.00 79.38 103 LEU A C 1
ATOM 781 O O . LEU A 1 103 ? -0.243 -3.151 13.418 1.00 79.38 103 LEU A O 1
ATOM 785 N N . SER A 1 104 ? -0.107 -2.398 11.300 1.00 79.44 104 SER A N 1
ATOM 7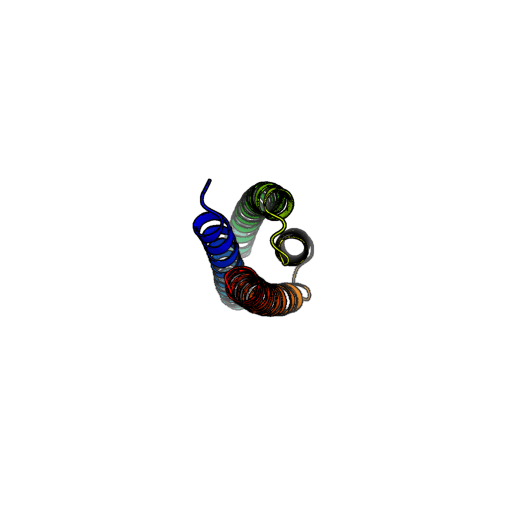86 C CA . SER A 1 104 ? -1.507 -1.960 11.196 1.00 79.44 104 SER A CA 1
ATOM 787 C C . SER A 1 104 ? -2.472 -3.123 11.424 1.00 79.44 104 SER A C 1
ATOM 789 O O . SER A 1 104 ? -3.355 -3.028 12.276 1.00 79.44 104 SER A O 1
ATOM 791 N N . MET A 1 105 ? -2.271 -4.247 10.727 1.00 75.12 105 MET A N 1
ATOM 792 C CA . MET A 1 105 ? -3.139 -5.423 10.850 1.00 75.12 105 MET A CA 1
ATOM 793 C C . MET A 1 105 ? -3.159 -6.010 12.262 1.00 75.12 105 MET A C 1
ATOM 795 O O . MET A 1 105 ? -4.228 -6.384 12.743 1.00 75.12 105 MET A O 1
ATOM 799 N N . ARG A 1 106 ? -2.008 -6.069 12.941 1.00 77.44 106 ARG A N 1
ATOM 800 C CA . ARG A 1 106 ? -1.944 -6.525 14.339 1.00 77.44 106 ARG A CA 1
ATOM 801 C C . ARG A 1 106 ? -2.751 -5.626 15.271 1.00 77.44 106 ARG A C 1
ATOM 803 O O . ARG A 1 106 ? -3.619 -6.127 15.976 1.00 77.44 106 ARG A O 1
ATOM 810 N N . LYS A 1 107 ? -2.547 -4.307 15.195 1.00 74.62 107 LYS A N 1
ATOM 811 C CA . LYS A 1 107 ? -3.278 -3.349 16.039 1.00 74.62 107 LYS A CA 1
ATOM 812 C C . LYS A 1 107 ? -4.782 -3.331 15.775 1.00 74.62 107 LYS A C 1
ATOM 814 O O . LYS A 1 107 ? -5.550 -3.112 16.705 1.00 74.62 107 LYS A O 1
ATOM 819 N N . ILE A 1 108 ? -5.210 -3.552 14.530 1.00 74.81 108 ILE A N 1
ATOM 820 C CA . ILE A 1 108 ? -6.638 -3.656 14.196 1.00 74.81 108 ILE A CA 1
ATOM 821 C C . ILE A 1 108 ? -7.248 -4.894 14.866 1.00 74.81 108 ILE A C 1
ATOM 823 O O . ILE A 1 108 ? -8.317 -4.788 15.459 1.00 74.81 108 ILE A O 1
ATOM 827 N N . LYS A 1 109 ? -6.560 -6.043 14.829 1.00 74.38 109 LYS A N 1
ATOM 828 C CA . LYS A 1 109 ? -7.034 -7.274 15.481 1.00 74.38 109 LYS A CA 1
ATOM 829 C C . LYS A 1 109 ? -7.092 -7.148 17.004 1.00 74.38 109 LYS A C 1
ATOM 831 O O . LYS A 1 109 ? -8.113 -7.487 17.589 1.00 74.38 109 LYS A O 1
ATOM 836 N N . GLU A 1 110 ? -6.044 -6.610 17.623 1.00 77.56 110 GLU A N 1
ATOM 837 C CA . GLU A 1 110 ? -6.005 -6.366 19.074 1.00 77.56 110 GLU A CA 1
ATOM 838 C C . GLU A 1 110 ? -7.130 -5.413 19.509 1.00 77.56 110 GLU A C 1
ATOM 840 O O . GLU A 1 110 ? -7.832 -5.668 20.482 1.00 77.56 110 GLU A O 1
ATOM 845 N N . SER A 1 111 ? -7.375 -4.354 18.730 1.00 71.94 111 SER A N 1
ATOM 846 C CA . SER A 1 111 ? -8.463 -3.406 18.983 1.00 71.94 111 SER A CA 1
ATOM 847 C C . SER A 1 111 ? -9.855 -4.026 18.865 1.00 71.94 111 SER A C 1
ATOM 849 O O . SER A 1 111 ? -10.767 -3.535 19.526 1.00 71.94 111 SER A O 1
ATOM 851 N N . GLN A 1 112 ? -10.060 -5.017 17.995 1.00 74.25 112 GLN A N 1
ATOM 852 C CA . GLN A 1 112 ? -11.349 -5.705 17.898 1.00 74.25 112 GLN A CA 1
ATOM 853 C C . GLN A 1 112 ? -11.574 -6.607 19.111 1.00 74.25 112 GLN A C 1
ATOM 855 O O . GLN A 1 112 ? -12.638 -6.530 19.714 1.00 74.25 112 GLN A O 1
ATOM 860 N N . GLN A 1 113 ? -10.550 -7.357 19.526 1.00 73.81 113 GLN A N 1
ATOM 861 C CA . GLN A 1 113 ? -10.629 -8.220 20.708 1.00 73.81 113 GLN A CA 1
ATOM 862 C C . GLN A 1 113 ? -10.861 -7.427 21.999 1.00 73.81 113 GLN A C 1
ATOM 864 O O . GLN A 1 113 ? -11.675 -7.827 22.824 1.00 73.81 113 GLN A O 1
ATOM 869 N N . GLU A 1 114 ? -10.206 -6.273 22.170 1.00 73.69 114 GLU A N 1
ATOM 870 C CA . GLU A 1 114 ? -10.452 -5.403 23.330 1.00 73.69 114 GLU A CA 1
ATOM 871 C C . GLU A 1 114 ? -11.881 -4.842 23.367 1.00 73.69 114 GLU A C 1
ATOM 873 O O . GLU A 1 114 ? -12.402 -4.579 24.449 1.00 73.69 114 GLU A O 1
ATOM 878 N N . MET A 1 115 ? -12.502 -4.604 22.208 1.00 71.38 115 MET A N 1
ATOM 879 C CA . MET A 1 115 ? -13.872 -4.089 22.148 1.00 71.38 115 MET A CA 1
ATOM 880 C C . MET A 1 115 ? -14.905 -5.187 22.389 1.00 71.38 115 MET A C 1
ATOM 882 O O . MET A 1 115 ? -15.838 -4.939 23.143 1.00 71.38 115 MET A O 1
ATOM 886 N N . GLU A 1 116 ? -14.706 -6.381 21.828 1.00 72.50 116 GLU A N 1
ATOM 887 C CA . GLU A 1 116 ? -15.567 -7.548 22.079 1.0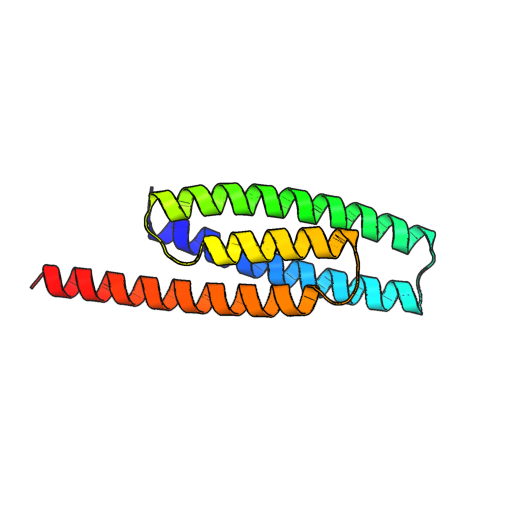0 72.50 116 GLU A CA 1
ATOM 888 C C . GLU A 1 116 ? -15.528 -7.946 23.560 1.00 72.50 116 GLU A C 1
ATOM 890 O O . GLU A 1 116 ? -16.572 -8.082 24.187 1.00 72.50 116 GLU A O 1
ATOM 895 N N . PHE A 1 117 ? -14.335 -7.989 24.163 1.00 71.50 117 PHE A N 1
ATOM 896 C CA . PHE A 1 117 ? -14.185 -8.278 25.591 1.00 71.50 117 PHE A CA 1
ATOM 897 C C . PHE A 1 117 ? -14.862 -7.226 26.485 1.00 71.50 117 PHE A C 1
ATOM 899 O O . PHE A 1 117 ? -15.437 -7.554 27.516 1.00 71.50 117 PHE A O 1
ATOM 906 N N . LYS A 1 118 ? -14.813 -5.942 26.104 1.00 71.25 118 LYS A N 1
ATOM 907 C CA . LYS A 1 118 ? -15.492 -4.871 26.853 1.00 71.25 118 LYS A CA 1
ATOM 908 C C . LYS A 1 118 ? -17.006 -4.863 26.661 1.00 71.25 118 LYS A C 1
ATOM 910 O O . LYS A 1 118 ? -17.700 -4.416 27.567 1.00 71.25 118 LYS A O 1
ATOM 915 N N . GLU A 1 119 ? -17.504 -5.298 25.507 1.00 70.06 119 GLU A N 1
ATOM 916 C CA . GLU A 1 119 ? -18.941 -5.481 25.277 1.00 70.06 119 GLU A CA 1
ATOM 917 C C . GLU A 1 119 ? -19.481 -6.681 26.065 1.00 70.06 119 GLU A C 1
ATOM 919 O O . GLU A 1 119 ? -20.545 -6.552 26.662 1.00 70.06 119 GLU A O 1
ATOM 924 N N . GLU A 1 120 ? -18.736 -7.789 26.154 1.00 66.94 120 GLU A N 1
ATOM 925 C CA . GLU A 1 120 ? -19.090 -8.929 27.017 1.00 66.94 120 GLU A CA 1
ATOM 926 C C . GLU A 1 120 ? -19.101 -8.534 28.501 1.00 66.94 120 GLU A C 1
ATOM 928 O O . GLU A 1 120 ? -20.078 -8.790 29.198 1.00 66.94 120 GLU A O 1
ATOM 933 N N . LEU A 1 121 ? -18.073 -7.818 28.969 1.00 68.88 121 LEU A N 1
ATOM 934 C CA . LEU A 1 121 ? -17.963 -7.390 30.370 1.00 68.88 121 LEU A CA 1
ATOM 935 C C . LEU A 1 121 ? -18.986 -6.313 30.782 1.00 68.88 121 LEU A C 1
ATOM 937 O O . LEU A 1 121 ? -19.152 -6.048 31.967 1.00 68.88 121 LEU A O 1
ATOM 941 N N . ALA A 1 122 ? -19.613 -5.634 29.818 1.00 63.41 122 ALA A N 1
ATOM 942 C CA . ALA A 1 122 ? -20.678 -4.659 30.062 1.00 63.41 122 ALA A CA 1
ATOM 943 C C . ALA A 1 122 ? -22.087 -5.265 29.918 1.00 63.41 122 ALA A C 1
ATOM 945 O O . ALA A 1 122 ? -23.072 -4.572 30.184 1.00 63.41 122 ALA A O 1
ATOM 946 N N . ALA A 1 123 ? -22.180 -6.512 29.445 1.00 63.56 123 ALA A N 1
ATOM 947 C CA . ALA A 1 123 ? -23.421 -7.265 29.290 1.00 63.56 123 ALA A CA 1
ATOM 948 C C . ALA A 1 123 ? -23.680 -8.257 30.446 1.00 63.56 123 ALA A C 1
ATOM 950 O O . ALA A 1 123 ? -24.800 -8.761 30.548 1.00 63.56 123 ALA A O 1
ATOM 951 N N . GLU A 1 124 ? -22.678 -8.510 31.299 1.00 52.47 124 GLU A N 1
ATOM 952 C CA . GLU A 1 124 ? -22.811 -9.103 32.647 1.00 52.47 124 GLU A CA 1
ATOM 953 C C . GLU A 1 124 ? -23.133 -8.041 33.712 1.00 52.47 124 GLU A C 1
ATOM 955 O O . GLU A 1 124 ? -23.922 -8.367 34.631 1.00 52.47 124 GLU A O 1
#

Radius of gyration: 17.15 Å; chains: 1; bounding box: 41×18×55 Å

Sequence (124 aa):
MDRAKVAKNGVLLNTVLIAVALIIWGAFFVLNNFGSAQITFFVWIVYMVVAAVLLVLSILTFIQLQKNNIKGGALLLASAIVMMVFSVFAFVIGLITIILSGLSMRKIKESQQEMEFKEELAAE